Protein AF-A0AA46V5P6-F1 (afdb_monomer)

Solvent-accessible surface area (backbone atoms only — not comparable to full-atom values): 9440 Å² total; per-residue (Å²): 91,78,53,49,68,89,70,50,40,22,47,77,82,36,63,51,79,56,74,50,86,82,68,72,47,91,74,63,58,88,73,30,50,32,31,42,84,82,29,24,40,32,29,46,69,57,96,91,43,76,49,83,44,82,45,47,89,80,40,65,70,66,75,71,41,80,72,87,77,79,73,83,81,53,82,62,77,60,72,78,63,51,73,48,66,51,97,61,92,48,74,50,72,42,72,43,100,85,73,48,75,45,74,43,69,66,65,52,49,79,47,63,43,64,74,82,49,79,65,81,72,75,64,95,83,75,70,73,93,58,91,75,79,90,72,91,78,84,79,78,88,128

pLDDT: mean 74.46, std 15.44, range [35.06, 92.38]

Foldseek 3Di:
DADDVVQQKFFQHHDDDGDDDADADDDDQVPARIAHDQWGWHFHDDPNDTDTDIDGCPDVCNVVDDDPDDDPDDPLNDWDKDWDFDPDWDWDWDADPVRDTDTDTDGTDIGTDRSPHDPPDDPPPDDDPDDDDPDDDDPDDD

Mean predicted aligned error: 14.97 Å

Sequence (142 aa):
MTATAADGLLLDGRPPVGTARLDAGQGPPERARAGQGGRRFAVPRREGLRALRAHGPESGRFRAAPRTVRRPEGPAARTTGTFTPYPDTRVVRGADADGHHRGRGPGGEPAFTPGGRACPFPPPGNTLAVPVRAGEGNLAEG

Secondary structure (DSSP, 8-state):
-B--GGGTEEETTB---SB-------S-GGG-SEEETTEEEE--EETTEE--EEE-TT-HHHHHSPP-------GGG---EEEEE-SS---EEEE-TTS-EEEE---EEEEE-GGGS---PPPTT---SSPPP---------

Nearest PDB structures (foldseek):
  4fj4-assembly1_B  TM=8.389E-01  e=9.849E+00  Halobacterium salinarum NRC-1
  1b8m-assembly1_B  TM=1.556E-01  e=8.274E+00  Homo sapiens

Structure (mmCIF, N/CA/C/O backbone):
data_AF-A0AA46V5P6-F1
#
_entry.id   AF-A0AA46V5P6-F1
#
loop_
_atom_site.group_PDB
_atom_site.id
_atom_site.type_symbol
_atom_site.label_atom_id
_atom_site.label_alt_id
_atom_site.label_comp_id
_atom_site.label_asym_id
_atom_site.label_entity_id
_atom_site.label_seq_id
_atom_site.pdbx_PDB_ins_code
_atom_site.Cartn_x
_atom_site.Cartn_y
_atom_site.Cartn_z
_atom_site.occupancy
_atom_site.B_iso_or_equiv
_atom_site.auth_seq_id
_atom_site.auth_comp_id
_atom_site.auth_asym_id
_atom_site.auth_atom_id
_atom_site.pdbx_PDB_model_num
ATOM 1 N N . MET A 1 1 ? -24.382 3.149 14.565 1.00 69.50 1 MET A N 1
ATOM 2 C CA . MET A 1 1 ? -23.436 3.201 15.701 1.00 69.50 1 MET A CA 1
ATOM 3 C C . MET A 1 1 ? -24.218 3.672 16.908 1.00 69.50 1 MET A C 1
ATOM 5 O O . MET A 1 1 ? -25.012 4.589 16.729 1.00 69.50 1 MET A O 1
ATOM 9 N N . THR A 1 2 ? -24.015 3.058 18.072 1.00 69.62 2 THR A N 1
ATOM 10 C CA . THR A 1 2 ? -24.758 3.367 19.304 1.00 69.62 2 THR A CA 1
ATOM 11 C C . THR A 1 2 ? -23.753 3.654 20.409 1.00 69.62 2 THR A C 1
ATOM 13 O O . THR A 1 2 ? -22.793 2.899 20.548 1.00 69.62 2 THR A O 1
ATOM 16 N N . ALA A 1 3 ? -23.939 4.751 21.137 1.00 74.75 3 ALA A N 1
ATOM 17 C CA . ALA A 1 3 ? -23.101 5.135 22.268 1.00 74.75 3 ALA A CA 1
ATOM 18 C C . ALA A 1 3 ? -23.862 6.085 23.196 1.00 74.75 3 ALA A C 1
ATOM 20 O O . ALA A 1 3 ? -24.823 6.740 22.789 1.00 74.75 3 ALA A O 1
ATOM 21 N N . THR A 1 4 ? -23.401 6.157 24.432 1.00 76.38 4 THR A N 1
ATOM 22 C CA . THR A 1 4 ? -23.807 7.097 25.471 1.00 76.38 4 THR A CA 1
ATOM 23 C C . THR A 1 4 ? -22.719 8.155 25.674 1.00 76.38 4 THR A C 1
ATOM 25 O O . THR A 1 4 ? -21.596 8.021 25.184 1.00 76.38 4 THR A O 1
ATOM 28 N N . ALA A 1 5 ? -23.019 9.207 26.440 1.00 74.12 5 ALA A N 1
ATOM 29 C CA . ALA A 1 5 ? -22.013 10.207 26.804 1.00 74.12 5 ALA A CA 1
ATOM 30 C C . ALA A 1 5 ? -20.834 9.605 27.596 1.00 74.12 5 ALA A C 1
ATOM 32 O O . ALA A 1 5 ? -19.700 10.055 27.439 1.00 74.12 5 ALA A O 1
ATOM 33 N N . ALA A 1 6 ? -21.084 8.563 28.398 1.00 80.69 6 ALA A N 1
ATOM 34 C CA . ALA A 1 6 ? -20.059 7.885 29.190 1.00 80.69 6 ALA A CA 1
ATOM 35 C C . ALA A 1 6 ? -19.027 7.139 28.325 1.00 80.69 6 ALA A C 1
ATOM 37 O O . ALA A 1 6 ? -17.884 6.970 28.743 1.00 80.69 6 ALA A O 1
ATOM 38 N N . ASP A 1 7 ? -19.390 6.762 27.096 1.00 83.38 7 ASP A N 1
ATOM 39 C CA . ASP A 1 7 ? -18.494 6.061 26.169 1.00 83.38 7 ASP A CA 1
ATOM 40 C C . ASP A 1 7 ? -17.431 6.992 25.547 1.00 83.38 7 ASP A C 1
ATOM 42 O O . ASP A 1 7 ? -16.502 6.535 24.873 1.00 83.38 7 ASP A O 1
ATOM 46 N N . GLY A 1 8 ? -17.556 8.313 25.751 1.00 85.69 8 GLY A N 1
ATOM 47 C CA . GLY A 1 8 ? -16.594 9.317 25.276 1.00 85.69 8 GLY A CA 1
ATOM 48 C C . GLY A 1 8 ? -16.504 9.427 23.749 1.00 85.69 8 GLY A C 1
ATOM 49 O O . GLY A 1 8 ? -15.529 9.958 23.211 1.00 85.69 8 GLY A O 1
ATOM 50 N N . LEU A 1 9 ? -17.498 8.889 23.043 1.00 89.44 9 LEU A N 1
ATOM 51 C CA . LEU A 1 9 ? -17.593 8.918 21.594 1.00 89.44 9 LEU A CA 1
ATOM 52 C C . LEU A 1 9 ? -18.131 10.271 21.139 1.00 89.44 9 LEU A C 1
ATOM 54 O O . LEU A 1 9 ? -19.127 10.761 21.662 1.00 89.44 9 LEU A O 1
ATOM 58 N N . LEU A 1 10 ? -17.493 10.856 20.134 1.00 89.56 10 LEU A N 1
ATOM 59 C CA . LEU A 1 10 ? -17.870 12.141 19.566 1.00 89.56 10 LEU A CA 1
ATOM 60 C C . LEU A 1 10 ? -18.207 11.973 18.088 1.00 89.56 10 LEU A C 1
ATOM 62 O O . LEU A 1 10 ? -17.459 11.338 17.346 1.00 89.56 10 LEU A O 1
ATOM 66 N N . LEU A 1 11 ? -19.310 12.583 17.665 1.00 89.19 11 LEU A N 1
ATOM 67 C CA . LEU A 1 11 ? -19.687 12.821 16.279 1.00 89.19 11 LEU A CA 1
ATOM 68 C C . LEU A 1 11 ? -19.671 14.335 16.040 1.00 89.19 11 LEU A C 1
ATOM 70 O O . LEU A 1 11 ? -20.357 15.076 16.738 1.00 89.19 11 LEU A O 1
ATOM 74 N N . ASP A 1 12 ? -18.846 14.801 15.105 1.00 88.12 12 ASP A N 1
ATOM 75 C CA . ASP A 1 12 ? -18.562 16.227 14.874 1.00 88.12 12 ASP A CA 1
ATOM 76 C C . ASP A 1 12 ? -18.18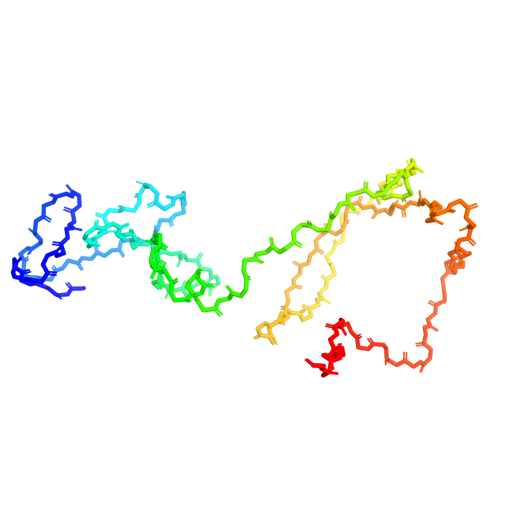8 16.983 16.159 1.00 88.12 12 ASP A C 1
ATOM 78 O O . ASP A 1 12 ? -18.597 18.118 16.393 1.00 88.12 12 ASP A O 1
ATOM 82 N N . GLY A 1 13 ? -17.429 16.321 17.035 1.00 86.12 13 GLY A N 1
ATOM 83 C CA . GLY A 1 13 ? -16.991 16.895 18.308 1.00 86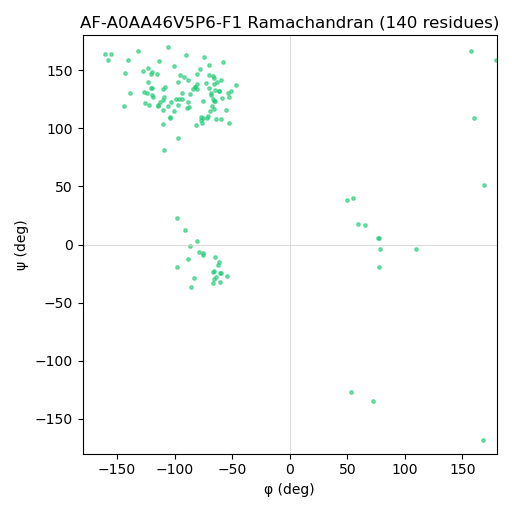.12 13 GLY A CA 1
ATOM 84 C C . GLY A 1 13 ? -18.051 16.917 19.412 1.00 86.12 13 GLY A C 1
ATOM 85 O O . GLY A 1 13 ? -17.771 17.447 20.482 1.00 86.12 13 GLY A O 1
ATOM 86 N N . ARG A 1 14 ? -19.239 16.333 19.204 1.00 87.94 14 ARG A N 1
ATOM 87 C CA . ARG A 1 14 ? -20.307 16.267 20.215 1.00 87.94 14 ARG A CA 1
ATOM 88 C C . ARG A 1 14 ? -20.695 14.824 20.542 1.00 87.94 14 ARG A C 1
ATOM 90 O O . ARG A 1 14 ? -20.676 13.988 19.639 1.00 87.94 14 ARG A O 1
ATOM 97 N N . PRO A 1 15 ? -21.084 14.510 21.788 1.00 85.69 15 PRO A N 1
ATOM 98 C CA . PRO A 1 15 ? -21.624 13.195 22.114 1.00 85.69 15 PRO A CA 1
ATOM 99 C C . PRO A 1 15 ? -22.874 12.898 21.270 1.00 85.69 15 PRO A C 1
ATOM 101 O O . PRO A 1 15 ? -23.793 13.723 21.246 1.00 85.69 15 PRO A O 1
ATOM 104 N N . PRO A 1 16 ? -22.933 11.766 20.549 1.00 81.62 16 PRO A N 1
ATOM 105 C CA . PRO A 1 16 ? -24.141 11.379 19.841 1.00 81.62 16 PRO A CA 1
ATOM 106 C C . PRO A 1 16 ? -25.225 10.968 20.846 1.00 81.62 16 PRO A C 1
ATOM 108 O O . PRO A 1 16 ? -24.934 10.371 21.880 1.00 81.62 16 PRO A O 1
ATOM 111 N N . VAL A 1 17 ? -26.487 11.249 20.519 1.00 79.19 17 VAL A N 1
ATOM 112 C CA . VAL A 1 17 ? -27.644 10.758 21.278 1.00 79.19 17 VAL A CA 1
ATOM 113 C C . VAL A 1 17 ? -28.299 9.641 20.471 1.00 79.19 17 VAL A C 1
ATOM 115 O O . VAL A 1 17 ? -28.731 9.856 19.339 1.00 79.19 17 VAL A O 1
ATOM 118 N N . GLY A 1 18 ? -28.357 8.434 21.035 1.00 77.56 18 GLY A N 1
ATOM 119 C CA . GLY A 1 18 ? -28.977 7.279 20.385 1.00 77.56 18 GLY A CA 1
ATOM 120 C C . GLY A 1 18 ? -28.157 6.718 19.217 1.00 77.56 18 GLY A C 1
ATOM 121 O O . GLY A 1 18 ? -26.952 6.494 19.333 1.00 77.56 18 GLY A O 1
ATOM 122 N N . THR A 1 19 ? -28.823 6.425 18.096 1.00 79.94 19 THR A N 1
ATOM 123 C CA . THR A 1 19 ? -28.186 5.803 16.925 1.00 79.94 19 THR A CA 1
ATOM 124 C C . THR A 1 19 ? -27.836 6.845 15.871 1.00 79.94 19 THR A C 1
ATOM 126 O O . THR A 1 19 ? -28.713 7.538 15.365 1.00 79.94 19 THR A O 1
ATOM 129 N N . ALA A 1 20 ? -26.566 6.890 15.467 1.00 82.06 20 ALA A N 1
ATOM 130 C CA . ALA A 1 20 ? -26.101 7.735 14.369 1.00 82.06 20 ALA A CA 1
ATOM 131 C C . ALA A 1 20 ? -25.579 6.909 13.184 1.00 82.06 20 ALA A C 1
ATOM 133 O O . ALA A 1 20 ? -24.981 5.831 13.350 1.00 82.06 20 ALA A O 1
ATOM 134 N N . ARG A 1 21 ? -25.785 7.443 11.974 1.00 81.75 21 ARG A N 1
ATOM 135 C CA . ARG A 1 21 ? -25.264 6.896 10.719 1.00 81.75 21 ARG A CA 1
ATOM 136 C C . ARG A 1 21 ? -23.935 7.563 10.376 1.00 81.75 21 ARG A C 1
ATOM 138 O O . ARG A 1 21 ? -23.824 8.785 10.381 1.00 81.75 21 ARG A O 1
ATOM 145 N N . LEU A 1 22 ? -22.939 6.740 10.064 1.00 84.12 22 LEU A N 1
ATOM 146 C CA . LEU A 1 22 ? -21.670 7.196 9.515 1.00 84.12 22 LEU A CA 1
ATOM 147 C C . LEU A 1 22 ? -21.687 6.955 8.010 1.00 84.12 22 LEU A C 1
ATOM 149 O O . LEU A 1 22 ? -21.758 5.809 7.550 1.00 84.12 22 LEU A O 1
ATOM 153 N N . ASP A 1 23 ? -21.648 8.036 7.243 1.00 81.69 23 ASP A N 1
ATOM 154 C CA . ASP A 1 23 ? -21.541 7.930 5.800 1.00 81.69 23 ASP A CA 1
ATOM 155 C C . ASP A 1 23 ? -20.117 7.610 5.374 1.00 81.69 23 ASP A C 1
ATOM 157 O O . ASP A 1 23 ? -19.142 7.912 6.064 1.00 81.69 23 ASP A O 1
ATOM 161 N N . ALA A 1 24 ? -20.019 6.930 4.234 1.00 81.00 24 ALA A N 1
ATOM 162 C CA . ALA A 1 24 ? -18.728 6.609 3.674 1.00 81.00 24 ALA A CA 1
ATOM 163 C C . ALA A 1 24 ? -18.062 7.914 3.245 1.00 81.00 24 ALA A C 1
ATOM 165 O O . ALA A 1 24 ? -18.637 8.679 2.473 1.00 81.00 24 ALA A O 1
ATOM 166 N N . GLY A 1 25 ? -16.859 8.146 3.750 1.00 71.62 25 GLY A N 1
ATOM 167 C CA . GLY A 1 25 ? -16.053 9.309 3.419 1.00 71.62 25 GLY A CA 1
ATOM 168 C C . GLY A 1 25 ? -14.753 8.847 2.790 1.00 71.62 25 GLY A C 1
ATOM 169 O O . GLY A 1 25 ? -14.063 7.992 3.349 1.00 71.62 25 GLY A O 1
ATOM 170 N N . GLN A 1 26 ? -14.420 9.405 1.629 1.00 60.19 26 GLN A N 1
ATOM 171 C CA . GLN A 1 26 ? -13.061 9.346 1.107 1.00 60.19 26 GLN A CA 1
ATOM 172 C C . GLN A 1 26 ? -12.338 10.613 1.552 1.00 60.19 26 GLN A C 1
ATOM 174 O O . GLN A 1 26 ? -12.833 11.721 1.360 1.00 60.19 26 GLN A O 1
ATOM 179 N N . GLY A 1 27 ? -11.200 10.449 2.212 1.00 68.12 27 GLY A N 1
ATOM 180 C CA . GLY A 1 27 ? -10.450 11.568 2.757 1.00 68.12 27 GLY A CA 1
ATOM 181 C C . GLY A 1 27 ? -9.531 11.135 3.891 1.00 68.12 27 GLY A C 1
ATOM 182 O O . GLY A 1 27 ? -9.645 10.011 4.389 1.00 68.12 27 GLY A O 1
ATOM 183 N N . PRO A 1 28 ? -8.599 12.009 4.279 1.00 79.50 28 PRO A N 1
ATOM 184 C CA . PRO A 1 28 ? -7.648 11.706 5.329 1.00 79.50 28 PRO A CA 1
ATOM 185 C C . PRO A 1 28 ? -8.377 11.666 6.694 1.00 79.50 28 PRO A C 1
ATOM 187 O O . PRO A 1 28 ? -9.468 12.238 6.834 1.00 79.50 28 PRO A O 1
ATOM 190 N N . PRO A 1 29 ? -7.849 10.931 7.689 1.00 77.81 29 PRO A N 1
ATOM 191 C CA . PRO A 1 29 ? -8.567 10.612 8.927 1.00 77.81 29 PRO A CA 1
ATOM 192 C C . PRO A 1 29 ? -8.942 11.836 9.773 1.00 77.81 29 PRO A C 1
ATOM 194 O O . PRO A 1 29 ? -9.844 11.751 10.601 1.00 77.81 29 PRO A O 1
ATOM 197 N N . GLU A 1 30 ? -8.314 12.985 9.547 1.00 84.44 30 GLU A N 1
ATOM 198 C CA . GLU A 1 30 ? -8.623 14.267 10.184 1.00 84.44 30 GLU A CA 1
ATOM 199 C C . GLU A 1 30 ? -10.007 14.789 9.777 1.00 84.44 30 GLU A C 1
ATOM 201 O O . GLU A 1 30 ? -10.617 15.558 10.515 1.00 84.44 30 GLU A O 1
ATOM 206 N N . ARG A 1 31 ? -10.535 14.338 8.630 1.00 84.88 31 ARG A N 1
ATOM 207 C CA . ARG A 1 31 ? -11.902 14.639 8.177 1.00 84.88 31 ARG A CA 1
ATOM 208 C C . ARG A 1 31 ? -12.948 13.668 8.729 1.00 84.88 31 ARG A C 1
ATOM 210 O O . ARG A 1 31 ? -14.130 13.805 8.417 1.00 84.88 31 ARG A O 1
ATOM 217 N N . ALA A 1 32 ? -12.545 12.666 9.512 1.00 88.00 32 ALA A N 1
ATOM 218 C CA . ALA A 1 32 ? -13.483 11.732 10.114 1.00 88.00 32 ALA A CA 1
ATOM 219 C C . ALA A 1 32 ? -14.375 12.445 11.138 1.00 88.00 32 ALA A C 1
ATOM 221 O O . ALA A 1 32 ? -13.896 13.010 12.121 1.00 88.00 32 ALA A O 1
ATOM 222 N N . ARG A 1 33 ? -15.690 12.350 10.928 1.00 88.62 33 ARG A N 1
ATOM 223 C CA . ARG A 1 33 ? -16.703 12.927 11.822 1.00 88.62 33 ARG A CA 1
ATOM 224 C C . ARG A 1 33 ? -16.740 12.246 13.186 1.00 88.62 33 ARG A C 1
ATOM 226 O O . ARG A 1 33 ? -17.022 12.894 14.186 1.00 88.62 33 ARG A O 1
ATOM 233 N N . ALA A 1 34 ? -16.469 10.943 13.230 1.00 90.62 34 ALA A N 1
ATOM 234 C CA . ALA A 1 34 ? -16.496 10.163 14.459 1.00 90.62 34 ALA A CA 1
ATOM 235 C C . ALA A 1 34 ? -15.097 10.012 15.070 1.00 90.62 34 ALA A C 1
ATOM 237 O O . ALA A 1 34 ? -14.120 9.759 14.362 1.00 90.62 34 ALA A O 1
ATOM 238 N N . GLY A 1 35 ? -15.001 10.108 16.392 1.00 90.19 35 GLY A N 1
ATOM 239 C CA . GLY A 1 35 ? -13.761 9.885 17.131 1.00 90.19 35 GLY A CA 1
ATOM 240 C C . GLY A 1 35 ? -14.002 9.590 18.606 1.00 90.19 35 GLY A C 1
ATOM 241 O O . GLY A 1 35 ? -15.085 9.836 19.122 1.00 90.19 35 GLY A O 1
ATOM 242 N N . GLN A 1 36 ? -12.990 9.057 19.282 1.00 89.75 36 GLN A N 1
ATOM 243 C CA . GLN A 1 36 ? -13.011 8.781 20.721 1.00 89.75 36 GLN A CA 1
ATOM 244 C C . GLN A 1 36 ? -11.615 9.064 21.279 1.00 89.75 36 GLN A C 1
ATOM 246 O O . GLN A 1 36 ? -10.632 8.451 20.845 1.00 89.75 36 GLN A O 1
ATOM 251 N N . GLY A 1 37 ? -11.508 10.012 22.212 1.00 87.50 37 GLY A N 1
ATOM 252 C CA . GLY A 1 37 ? -10.210 10.517 22.670 1.00 87.50 37 GLY A CA 1
ATOM 253 C C . GLY A 1 37 ? -9.338 10.985 21.494 1.00 87.50 37 GLY A C 1
ATOM 254 O O . GLY A 1 37 ? -9.785 11.760 20.653 1.00 87.50 37 GLY A O 1
ATOM 255 N N . GLY A 1 38 ? -8.105 10.473 21.399 1.00 83.62 38 GLY A N 1
ATOM 256 C CA . GLY A 1 38 ? -7.181 10.752 20.286 1.00 83.62 38 GLY A CA 1
ATOM 257 C C . GLY A 1 38 ? -7.420 9.932 19.008 1.00 83.62 38 GLY A C 1
ATOM 258 O O . GLY A 1 38 ? -6.627 10.027 18.070 1.00 83.62 38 GLY A O 1
ATOM 259 N N . ARG A 1 39 ? -8.462 9.090 18.959 1.00 88.50 39 ARG A N 1
ATOM 260 C CA . ARG A 1 39 ? -8.763 8.233 17.803 1.00 88.50 39 ARG A CA 1
ATOM 261 C C . ARG A 1 39 ? -9.790 8.873 16.872 1.00 88.50 39 ARG A C 1
ATOM 263 O O . ARG A 1 39 ? -10.737 9.515 17.320 1.00 88.50 39 ARG A O 1
ATOM 270 N N . ARG A 1 40 ? -9.640 8.625 15.574 1.00 89.75 40 ARG A N 1
ATOM 271 C CA . ARG A 1 40 ? -10.541 9.037 14.491 1.00 89.75 40 ARG A CA 1
ATOM 272 C C . ARG A 1 40 ? -11.058 7.808 13.747 1.00 89.75 40 ARG A C 1
ATOM 274 O O . ARG A 1 40 ? -10.278 6.916 13.420 1.00 89.75 40 ARG A O 1
ATOM 281 N N . PHE A 1 41 ? -12.358 7.753 13.473 1.00 89.31 41 PHE A N 1
ATOM 282 C CA . PHE A 1 41 ? -13.013 6.619 12.822 1.00 89.31 41 PHE A CA 1
ATOM 283 C C . PHE A 1 41 ? -13.463 6.988 11.408 1.00 89.31 41 PHE A C 1
ATOM 285 O O . PHE A 1 41 ? -14.468 7.673 11.216 1.00 89.31 41 PHE A O 1
ATOM 292 N N . ALA A 1 42 ? -12.725 6.513 10.409 1.00 89.38 42 ALA A N 1
ATOM 293 C CA . ALA A 1 42 ? -13.073 6.683 9.005 1.00 89.38 42 ALA A CA 1
ATOM 294 C C . ALA A 1 42 ? -13.907 5.494 8.511 1.00 89.38 42 ALA A C 1
ATOM 296 O O . ALA A 1 42 ? -13.650 4.348 8.890 1.00 89.38 42 ALA A O 1
ATOM 297 N N . VAL A 1 43 ? -14.871 5.761 7.626 1.00 89.00 43 VAL A N 1
ATOM 298 C CA . VAL A 1 43 ? -15.660 4.724 6.945 1.00 89.00 43 VAL A CA 1
ATOM 299 C C . VAL A 1 43 ? -15.262 4.679 5.470 1.00 89.00 43 VAL A C 1
ATOM 301 O O . VAL A 1 43 ? -15.924 5.299 4.634 1.00 89.00 43 VAL A O 1
ATOM 304 N N . PRO A 1 44 ? -14.158 3.997 5.116 1.00 85.25 44 PRO A N 1
ATOM 305 C CA . PRO A 1 44 ? -13.813 3.793 3.721 1.00 85.25 44 PRO A CA 1
ATOM 306 C C . PRO A 1 44 ? -14.849 2.902 3.036 1.00 85.25 44 PRO A C 1
ATOM 308 O O . PRO A 1 44 ? -15.338 1.917 3.600 1.00 85.25 44 PRO A O 1
ATOM 311 N N . ARG A 1 45 ? -15.127 3.229 1.774 1.00 85.12 45 ARG A N 1
ATOM 312 C CA . ARG A 1 45 ? -15.858 2.359 0.857 1.00 85.12 45 ARG A CA 1
ATOM 313 C C . ARG A 1 45 ? -14.904 1.841 -0.207 1.00 85.12 45 ARG A C 1
ATOM 315 O O . ARG A 1 45 ? -14.276 2.635 -0.904 1.00 85.12 45 ARG A O 1
ATOM 322 N N . ARG A 1 46 ? -14.824 0.521 -0.333 1.00 78.81 46 ARG A N 1
ATOM 323 C CA . ARG A 1 46 ? -14.045 -0.171 -1.362 1.00 78.81 46 ARG A CA 1
ATOM 324 C C . ARG A 1 46 ? -14.871 -1.344 -1.863 1.00 78.81 46 ARG A C 1
ATOM 326 O O . ARG A 1 46 ? -15.399 -2.089 -1.050 1.00 78.81 46 ARG A O 1
ATOM 333 N N . GLU A 1 47 ? -15.004 -1.470 -3.184 1.00 76.38 47 GLU A N 1
ATOM 334 C CA . GLU A 1 47 ? -15.682 -2.618 -3.817 1.00 76.38 47 GLU A CA 1
ATOM 335 C C . GLU A 1 47 ? -17.115 -2.839 -3.285 1.00 76.38 47 GLU A C 1
ATOM 337 O O . GLU A 1 47 ? -17.546 -3.950 -3.016 1.00 76.38 47 GLU A O 1
ATOM 342 N N . GLY A 1 48 ? -17.862 -1.750 -3.065 1.00 80.81 48 GLY A N 1
ATOM 343 C CA . GLY A 1 48 ? -19.225 -1.807 -2.519 1.00 80.81 48 GLY A CA 1
ATOM 344 C C . GLY A 1 48 ? -19.301 -2.045 -1.006 1.00 80.81 48 GLY A C 1
ATOM 345 O O . GLY A 1 48 ? -20.294 -1.651 -0.394 1.00 80.81 48 GLY A O 1
ATOM 346 N N . LEU A 1 49 ? -18.239 -2.565 -0.391 1.00 80.25 49 LEU A N 1
ATOM 347 C CA . LEU A 1 49 ? -18.141 -2.807 1.043 1.00 80.25 49 LEU A CA 1
ATOM 348 C C . LEU A 1 49 ? -17.799 -1.529 1.810 1.00 80.25 49 LEU A C 1
ATOM 350 O O . LEU A 1 49 ? -17.063 -0.659 1.334 1.00 80.25 49 LEU A O 1
ATOM 354 N N . ARG A 1 50 ? -18.333 -1.431 3.028 1.00 85.25 50 ARG A N 1
ATOM 355 C CA . ARG A 1 50 ? -17.996 -0.397 4.010 1.00 85.25 50 ARG A CA 1
ATOM 356 C C . ARG A 1 50 ? -17.199 -1.052 5.127 1.00 85.25 50 ARG A C 1
ATOM 358 O O . ARG A 1 50 ? -17.660 -2.028 5.707 1.00 85.25 50 ARG A O 1
ATOM 365 N N . ALA A 1 51 ? -16.035 -0.501 5.438 1.00 85.06 51 ALA A N 1
ATOM 366 C CA . ALA A 1 51 ? -15.254 -0.906 6.602 1.00 85.06 51 ALA A CA 1
ATOM 367 C C . ALA A 1 51 ? -15.191 0.244 7.609 1.00 85.06 51 ALA A C 1
ATOM 369 O O . ALA A 1 51 ? -15.364 1.401 7.235 1.00 85.06 51 ALA A O 1
ATOM 370 N N . LEU A 1 52 ? -14.922 -0.066 8.877 1.00 86.62 52 LEU A N 1
ATOM 371 C CA . LEU A 1 52 ? -14.596 0.929 9.896 1.00 86.62 52 LEU A CA 1
ATOM 372 C C . LEU A 1 52 ? -13.089 0.890 10.141 1.00 86.62 52 LEU A C 1
ATOM 374 O O . LEU A 1 52 ? -12.542 -0.156 10.488 1.00 86.62 52 LEU A O 1
ATOM 378 N N . ARG A 1 53 ? -12.407 2.020 9.960 1.00 86.12 53 ARG A N 1
ATOM 379 C CA . ARG A 1 53 ? -10.971 2.141 10.218 1.00 86.12 53 ARG A CA 1
ATOM 380 C C . ARG A 1 53 ? -10.734 3.108 11.369 1.00 86.12 53 ARG A C 1
ATOM 382 O O . ARG A 1 53 ? -11.074 4.284 11.274 1.00 86.12 53 ARG A O 1
ATOM 389 N N . ALA A 1 54 ? -10.131 2.606 12.442 1.00 87.50 54 ALA A N 1
ATOM 390 C CA . ALA A 1 54 ? -9.683 3.417 13.566 1.00 87.50 54 ALA A CA 1
ATOM 391 C C . ALA A 1 54 ? -8.252 3.912 13.316 1.00 87.50 54 ALA A C 1
ATOM 393 O O . ALA A 1 54 ? -7.332 3.117 13.125 1.00 87.50 54 ALA A O 1
ATOM 394 N N . HIS A 1 55 ? -8.071 5.225 13.332 1.00 84.25 55 HIS A N 1
ATOM 395 C CA . HIS A 1 55 ? -6.785 5.904 13.256 1.00 84.25 55 HIS A CA 1
ATOM 396 C C . HIS A 1 55 ? -6.472 6.508 14.615 1.00 84.25 55 HIS A C 1
ATOM 398 O O . HIS A 1 55 ? -7.340 7.116 15.228 1.00 84.25 55 HIS A O 1
ATOM 404 N N . GLY A 1 56 ? -5.248 6.366 15.097 1.00 81.12 56 GLY A N 1
ATOM 405 C CA . GLY A 1 56 ? -4.828 7.016 16.328 1.00 81.12 56 GLY A CA 1
ATOM 406 C C . GLY A 1 56 ? -3.386 6.670 16.674 1.00 81.12 56 GLY A C 1
ATOM 407 O O . GLY A 1 56 ? -2.887 5.637 16.213 1.00 81.12 56 GLY A O 1
ATOM 408 N N . PRO A 1 57 ? -2.730 7.503 17.498 1.00 68.56 57 PRO A N 1
ATOM 409 C CA . PRO A 1 57 ? -1.342 7.286 17.912 1.00 68.56 57 PRO A CA 1
ATOM 410 C C . PRO A 1 57 ? -1.167 5.964 18.677 1.00 68.56 57 PRO A C 1
ATOM 412 O O . PRO A 1 57 ? -0.106 5.356 18.642 1.00 68.56 57 PRO A O 1
ATOM 415 N N . GLU A 1 58 ? -2.248 5.471 19.286 1.00 66.12 58 GLU A N 1
ATOM 416 C CA . GLU A 1 58 ? -2.277 4.271 20.126 1.00 66.12 58 GLU A CA 1
ATOM 417 C C . GLU A 1 58 ? -2.755 3.007 19.403 1.00 66.12 58 GLU A C 1
ATOM 419 O O . GLU A 1 58 ? -3.285 2.087 20.030 1.00 66.12 58 GLU A O 1
ATOM 424 N N . SER A 1 59 ? -2.652 2.950 18.072 1.00 62.31 59 SER A N 1
ATOM 425 C CA . SER A 1 59 ? -2.966 1.704 17.368 1.00 62.31 59 SER A CA 1
ATOM 426 C C . SER A 1 59 ? -2.008 0.602 17.845 1.00 62.31 59 SER A C 1
ATOM 428 O O . SER A 1 59 ? -0.801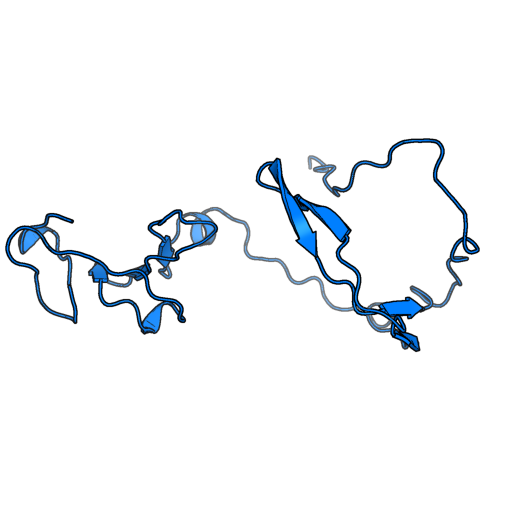 0.821 17.911 1.00 62.31 59 SER A O 1
ATOM 430 N N . GLY A 1 60 ? -2.518 -0.589 18.186 1.00 57.69 60 GLY A N 1
ATOM 431 C CA . GLY A 1 60 ? -1.685 -1.691 18.700 1.00 57.69 60 GLY A CA 1
ATOM 432 C C . GLY A 1 60 ? -0.513 -2.044 17.775 1.00 57.69 60 GLY A C 1
ATOM 433 O O . GLY A 1 60 ? 0.552 -2.425 18.242 1.00 57.69 60 GLY A O 1
ATOM 434 N N . ARG A 1 61 ? -0.662 -1.791 16.468 1.00 57.22 61 ARG A N 1
ATOM 435 C CA . ARG A 1 61 ? 0.397 -1.929 15.460 1.00 57.22 61 ARG A CA 1
ATOM 436 C C . ARG A 1 61 ? 1.575 -0.966 15.671 1.00 57.22 61 ARG A C 1
ATOM 438 O O . ARG A 1 61 ? 2.679 -1.305 15.286 1.00 57.22 61 ARG A O 1
ATOM 445 N N . PHE A 1 62 ? 1.359 0.200 16.280 1.00 55.78 62 PHE A N 1
ATOM 446 C CA . PHE A 1 62 ? 2.402 1.185 16.602 1.00 55.78 62 PHE A CA 1
ATOM 447 C C . PHE A 1 62 ? 3.139 0.864 17.912 1.00 55.78 62 PHE A C 1
ATOM 449 O O . PHE A 1 62 ? 4.308 1.208 18.053 1.00 55.78 62 PHE A O 1
ATOM 456 N N . ARG A 1 63 ? 2.462 0.201 18.863 1.00 59.06 63 ARG A N 1
ATOM 457 C CA . ARG A 1 63 ? 3.052 -0.228 20.145 1.00 59.06 63 ARG A CA 1
ATOM 458 C C . ARG A 1 63 ? 3.764 -1.581 20.061 1.00 59.06 63 ARG A C 1
ATOM 460 O O . ARG A 1 63 ? 4.768 -1.764 20.735 1.00 59.06 63 ARG A O 1
ATOM 467 N N . ALA A 1 64 ? 3.229 -2.519 19.275 1.00 60.09 64 ALA A N 1
ATOM 468 C CA . ALA A 1 64 ? 3.704 -3.904 19.217 1.00 60.09 64 ALA A CA 1
ATOM 469 C C . ALA A 1 64 ? 4.648 -4.194 18.043 1.00 60.09 64 ALA A C 1
ATOM 471 O O . ALA A 1 64 ? 5.363 -5.192 18.078 1.00 60.09 64 ALA A O 1
ATOM 472 N N . ALA A 1 65 ? 4.657 -3.363 16.994 1.00 59.72 65 ALA A N 1
ATOM 473 C CA . ALA A 1 65 ? 5.643 -3.528 15.937 1.00 59.72 65 ALA A CA 1
ATOM 474 C C . ALA A 1 65 ? 6.972 -2.906 16.385 1.00 59.72 65 ALA A C 1
ATOM 476 O O . ALA A 1 65 ? 6.961 -1.788 16.915 1.00 59.72 65 ALA A O 1
ATOM 477 N N . PRO A 1 66 ? 8.120 -3.557 16.130 1.00 59.19 66 PRO A N 1
ATOM 478 C CA . PRO A 1 66 ? 9.384 -2.839 16.150 1.00 59.19 66 PRO A CA 1
ATOM 479 C C . PRO A 1 66 ? 9.223 -1.600 15.265 1.00 59.19 66 PRO A C 1
ATOM 481 O O . PRO A 1 66 ? 8.676 -1.686 14.158 1.00 59.19 66 PRO A O 1
ATOM 484 N N . ARG A 1 67 ? 9.635 -0.430 15.778 1.00 62.84 67 ARG A N 1
ATOM 485 C CA . ARG A 1 67 ? 9.632 0.813 14.994 1.00 62.84 67 ARG A CA 1
ATOM 486 C C . ARG A 1 67 ? 10.249 0.504 13.638 1.00 62.84 67 ARG A C 1
ATOM 488 O O . ARG A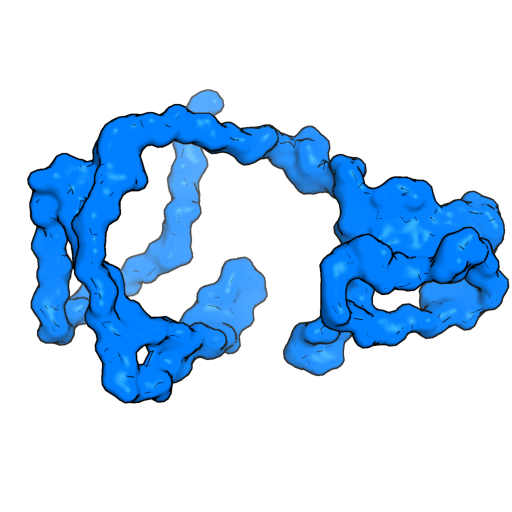 1 67 ? 11.249 -0.207 13.596 1.00 62.84 67 ARG A O 1
ATOM 495 N N . THR A 1 68 ? 9.673 1.019 12.552 1.00 66.44 68 THR A N 1
ATOM 496 C CA . THR A 1 68 ? 10.264 0.858 11.221 1.00 66.44 68 THR A CA 1
ATOM 497 C C . THR A 1 68 ? 11.712 1.333 11.280 1.00 66.44 68 THR A C 1
ATOM 499 O O . THR A 1 68 ? 11.982 2.530 11.374 1.00 66.44 68 THR A O 1
ATOM 502 N N . VAL A 1 69 ? 12.647 0.385 11.294 1.00 69.44 69 VAL A N 1
ATOM 503 C CA . VAL A 1 69 ? 14.069 0.694 11.350 1.00 69.44 69 VAL A CA 1
ATOM 504 C C . VAL A 1 69 ? 14.465 1.128 9.953 1.00 69.44 69 VAL A C 1
ATOM 506 O O . VAL A 1 69 ? 14.555 0.314 9.033 1.00 69.44 69 VAL A O 1
ATOM 509 N N . ARG A 1 70 ? 14.705 2.427 9.782 1.00 75.25 70 ARG A N 1
ATOM 510 C CA . ARG A 1 70 ? 15.354 2.919 8.572 1.00 75.25 70 ARG A CA 1
ATOM 511 C C . ARG A 1 70 ? 16.835 2.575 8.667 1.00 75.25 70 ARG A C 1
ATOM 513 O O . ARG A 1 70 ? 17.561 3.158 9.469 1.00 75.25 70 ARG A O 1
ATOM 520 N N . ARG A 1 71 ? 17.278 1.617 7.853 1.00 73.19 71 ARG A N 1
ATOM 521 C CA . ARG A 1 71 ? 18.709 1.365 7.644 1.00 73.19 71 ARG A CA 1
ATOM 522 C C . ARG A 1 71 ? 19.357 2.646 7.080 1.00 73.19 71 ARG A C 1
ATOM 524 O O . ARG A 1 71 ? 18.716 3.310 6.261 1.00 73.19 71 ARG A O 1
ATOM 531 N N . PRO A 1 72 ? 20.585 3.011 7.492 1.00 75.25 72 PRO A N 1
ATOM 532 C CA . PRO A 1 72 ? 21.325 4.093 6.849 1.00 75.25 72 PRO A CA 1
ATOM 533 C C . PRO A 1 72 ? 21.424 3.838 5.341 1.00 75.25 72 PRO A C 1
ATOM 535 O O . PRO A 1 72 ? 21.775 2.735 4.922 1.00 75.25 72 PRO A O 1
ATOM 538 N N . GLU A 1 73 ? 21.088 4.838 4.525 1.00 68.94 73 GLU A N 1
ATOM 539 C CA . GLU A 1 73 ? 21.266 4.751 3.073 1.00 68.94 73 GLU A CA 1
ATOM 540 C C . GLU A 1 73 ? 22.767 4.769 2.761 1.00 68.94 73 GLU A C 1
ATOM 542 O O . GLU A 1 73 ? 23.448 5.759 3.018 1.00 68.94 73 GLU A O 1
ATOM 547 N N . GLY A 1 74 ? 23.288 3.668 2.216 1.00 73.38 74 GLY A N 1
ATOM 548 C CA . GLY A 1 74 ? 24.627 3.647 1.630 1.00 73.38 74 GLY A CA 1
ATOM 549 C C . GLY A 1 74 ? 24.650 4.360 0.270 1.00 73.38 74 GLY A C 1
ATOM 550 O O . GLY A 1 74 ? 23.607 4.486 -0.371 1.00 73.38 74 GLY A O 1
ATOM 551 N N . PRO A 1 75 ? 25.822 4.779 -0.236 1.00 65.31 75 PRO A N 1
ATOM 552 C CA . PRO A 1 75 ? 25.935 5.473 -1.526 1.00 65.31 75 PRO A CA 1
ATOM 553 C C . PRO A 1 75 ? 25.421 4.647 -2.720 1.00 65.31 75 PRO A C 1
ATOM 555 O O . PRO A 1 75 ? 24.969 5.215 -3.706 1.00 65.31 75 PRO A O 1
ATOM 558 N N . ALA A 1 76 ? 25.406 3.314 -2.615 1.00 69.38 76 ALA A N 1
ATOM 559 C CA . ALA A 1 76 ? 24.837 2.416 -3.625 1.00 69.38 76 ALA A CA 1
ATOM 560 C C . ALA A 1 76 ? 23.296 2.304 -3.580 1.00 69.38 76 ALA A C 1
ATOM 562 O O . ALA A 1 76 ? 22.706 1.666 -4.449 1.00 69.38 76 ALA A O 1
ATOM 563 N N . ALA A 1 77 ? 22.634 2.898 -2.579 1.00 67.69 77 ALA A N 1
ATOM 564 C CA . ALA A 1 77 ? 21.174 2.879 -2.441 1.00 67.69 77 ALA A CA 1
ATOM 565 C C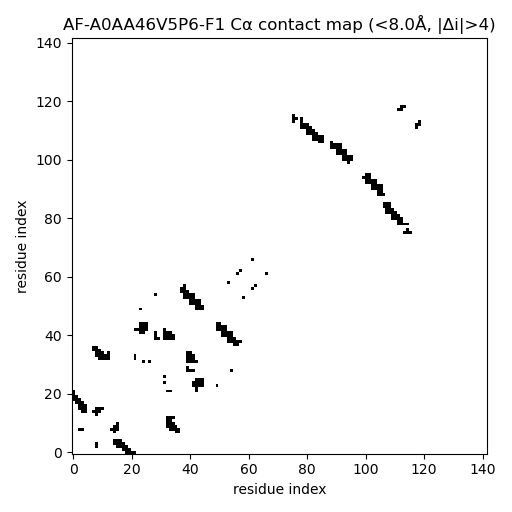 . ALA A 1 77 ? 20.468 3.824 -3.430 1.00 67.69 77 ALA A C 1
ATOM 567 O O . ALA A 1 77 ? 19.241 3.825 -3.518 1.00 67.69 77 ALA A O 1
ATOM 568 N N . ARG A 1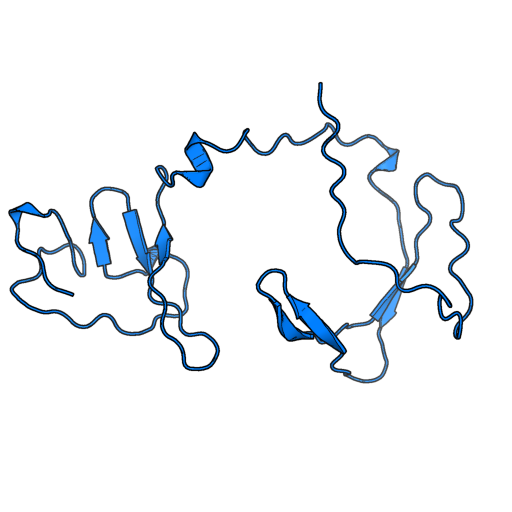 78 ? 21.234 4.638 -4.168 1.00 76.94 78 ARG A N 1
ATOM 569 C CA . ARG A 1 78 ? 20.745 5.536 -5.214 1.00 76.94 78 ARG A CA 1
ATOM 570 C C . ARG A 1 78 ? 21.469 5.216 -6.514 1.00 76.94 78 ARG A C 1
ATOM 572 O O . ARG A 1 78 ? 22.690 5.122 -6.539 1.00 76.94 78 ARG A O 1
ATOM 579 N N . THR A 1 79 ? 20.710 5.050 -7.587 1.00 80.75 79 THR A N 1
ATOM 580 C CA . THR A 1 79 ? 21.240 4.816 -8.931 1.00 80.75 79 THR A CA 1
ATOM 581 C C . THR A 1 79 ? 20.360 5.534 -9.943 1.00 80.75 79 THR A C 1
ATOM 583 O O . THR A 1 79 ? 19.157 5.695 -9.721 1.00 80.75 79 THR A O 1
ATOM 586 N N . THR A 1 80 ? 20.964 5.994 -11.032 1.00 83.69 80 THR A N 1
ATOM 587 C CA . THR A 1 80 ? 20.223 6.585 -12.146 1.00 83.69 80 THR A CA 1
ATOM 588 C C . THR A 1 80 ? 19.699 5.464 -13.035 1.00 83.69 80 THR A C 1
ATOM 590 O O . THR A 1 80 ? 20.422 4.519 -13.350 1.00 83.69 80 THR A O 1
ATOM 593 N N . GLY A 1 81 ? 18.441 5.579 -13.444 1.00 85.50 81 GLY A N 1
ATOM 594 C CA . GLY A 1 81 ? 17.796 4.663 -14.376 1.00 85.50 81 GLY A CA 1
ATOM 595 C C . GLY A 1 81 ? 17.070 5.409 -15.484 1.00 85.50 81 GLY A C 1
ATOM 596 O O . GLY A 1 81 ? 16.840 6.616 -15.389 1.00 85.50 81 GLY A O 1
ATOM 597 N N . THR A 1 82 ? 16.693 4.681 -16.525 1.00 90.56 82 THR A N 1
ATOM 598 C CA . THR A 1 82 ? 15.777 5.143 -17.567 1.00 90.56 82 THR A CA 1
ATOM 599 C C . THR A 1 82 ? 14.385 4.578 -17.312 1.00 90.56 82 THR A C 1
ATOM 601 O O . THR A 1 82 ? 14.226 3.536 -16.680 1.00 90.56 82 THR A O 1
ATOM 604 N N . PHE A 1 83 ? 13.358 5.281 -17.781 1.00 91.38 83 PHE A N 1
ATOM 605 C CA . PHE A 1 83 ? 11.979 4.814 -17.724 1.00 91.38 83 PHE A CA 1
ATOM 606 C C . PHE A 1 83 ? 11.382 4.852 -19.124 1.00 91.38 83 PHE A C 1
ATOM 608 O O . PHE A 1 83 ? 11.329 5.915 -19.744 1.00 91.38 83 PHE A O 1
ATOM 615 N N . THR A 1 84 ? 10.928 3.701 -19.607 1.00 92.38 84 THR A N 1
ATOM 616 C CA . THR A 1 84 ? 10.261 3.577 -20.902 1.00 92.38 84 THR A CA 1
ATOM 617 C C . THR A 1 84 ? 8.760 3.432 -20.669 1.00 92.38 84 THR A C 1
ATOM 619 O O . THR A 1 84 ? 8.333 2.398 -20.151 1.00 92.38 84 THR A O 1
ATOM 622 N N . PRO A 1 85 ? 7.936 4.439 -21.005 1.00 92.19 85 PRO A N 1
ATOM 623 C CA . PRO A 1 85 ? 6.491 4.327 -20.861 1.00 92.19 85 PRO A CA 1
ATOM 624 C C . PRO A 1 85 ? 5.937 3.274 -21.825 1.00 92.19 85 PRO A C 1
ATOM 626 O O . PRO A 1 85 ? 6.423 3.134 -22.948 1.00 92.19 85 PRO A O 1
ATOM 629 N N . TYR A 1 86 ? 4.900 2.548 -21.405 1.00 89.06 86 TYR A N 1
ATOM 630 C CA . TYR A 1 86 ? 4.165 1.707 -22.348 1.00 89.06 86 TYR A CA 1
ATOM 631 C C . TYR A 1 86 ? 3.317 2.596 -23.265 1.00 89.06 86 TYR A C 1
ATOM 633 O O . TYR A 1 86 ? 2.718 3.556 -22.776 1.00 89.06 86 TYR A O 1
ATOM 641 N N . PRO A 1 87 ? 3.245 2.290 -24.573 1.00 85.69 87 PRO A N 1
ATOM 642 C CA . PRO A 1 87 ? 2.466 3.094 -25.515 1.00 85.69 87 PRO A CA 1
ATOM 643 C C . PRO A 1 87 ? 0.965 3.031 -25.212 1.00 85.69 87 PRO A C 1
ATOM 645 O O . PRO A 1 87 ? 0.251 4.006 -25.424 1.00 85.69 87 PRO A O 1
ATOM 648 N N . ASP A 1 88 ? 0.514 1.908 -24.648 1.00 90.75 88 ASP A N 1
ATOM 649 C CA . ASP A 1 88 ? -0.883 1.646 -24.340 1.00 90.75 88 ASP A CA 1
ATOM 650 C C . ASP A 1 88 ? -1.103 1.420 -22.847 1.00 90.75 88 ASP A C 1
ATOM 652 O O . ASP A 1 88 ? -0.281 0.840 -22.127 1.00 90.75 88 ASP A O 1
ATOM 656 N N . THR A 1 89 ? -2.288 1.814 -22.386 1.00 88.62 89 THR A N 1
ATOM 657 C CA . THR A 1 89 ? -2.738 1.476 -21.037 1.00 8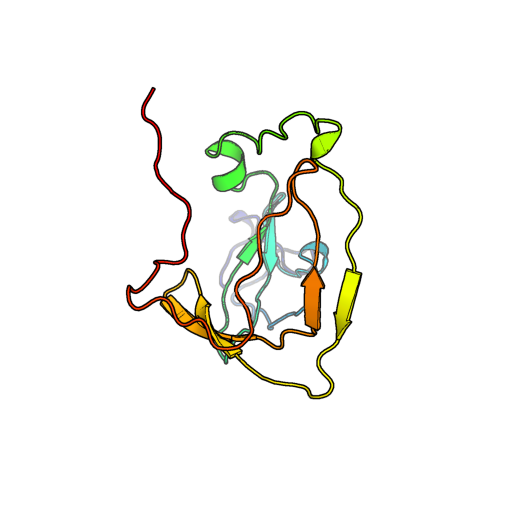8.62 89 THR A CA 1
ATOM 658 C C . THR A 1 89 ? -3.153 0.010 -20.998 1.00 88.62 89 THR A C 1
ATOM 660 O O . THR A 1 89 ? -4.053 -0.411 -21.720 1.00 88.62 89 THR A O 1
ATOM 663 N N . ARG A 1 90 ? -2.543 -0.770 -20.103 1.00 84.44 90 ARG A N 1
ATOM 664 C CA . ARG A 1 90 ? -2.930 -2.164 -19.844 1.00 84.44 90 ARG A CA 1
ATOM 665 C C . ARG A 1 90 ? -3.275 -2.378 -18.382 1.00 84.44 90 ARG A C 1
ATOM 667 O O . ARG A 1 90 ? -2.725 -1.709 -17.515 1.00 84.44 90 ARG A O 1
ATOM 674 N N . VAL A 1 91 ? -4.150 -3.342 -18.101 1.00 89.62 91 VAL A N 1
ATOM 675 C CA . VAL A 1 91 ? -4.485 -3.760 -16.734 1.00 89.62 91 VAL A CA 1
ATOM 676 C C . VAL A 1 91 ? -3.918 -5.149 -16.482 1.00 89.62 91 VAL A C 1
ATOM 678 O O . VAL A 1 91 ? -4.343 -6.124 -17.094 1.00 89.62 91 VAL A O 1
ATOM 681 N N . VAL A 1 92 ? -2.983 -5.247 -15.542 1.00 89.38 92 VAL A N 1
ATOM 682 C CA . VAL A 1 92 ? -2.431 -6.520 -15.068 1.00 89.38 92 VAL A CA 1
ATOM 683 C C . VAL A 1 92 ? -3.168 -6.919 -13.797 1.00 89.38 92 VAL A C 1
ATOM 685 O O . VAL A 1 92 ? -3.158 -6.175 -12.816 1.00 89.38 92 VAL A O 1
ATOM 688 N N . ARG A 1 93 ? -3.823 -8.085 -13.798 1.00 89.31 93 ARG A N 1
ATOM 689 C CA . ARG A 1 93 ? -4.462 -8.632 -12.594 1.00 89.31 93 ARG A CA 1
ATOM 690 C C . ARG A 1 93 ? -3.462 -9.449 -11.786 1.00 89.31 93 ARG A C 1
ATOM 692 O O . ARG A 1 93 ? -2.832 -10.352 -12.322 1.00 89.31 93 ARG A O 1
ATOM 699 N N . GLY A 1 94 ? -3.360 -9.166 -10.493 1.00 89.19 94 GLY A N 1
ATOM 700 C CA . GLY A 1 94 ? -2.546 -9.939 -9.558 1.00 89.19 94 GLY A CA 1
ATOM 701 C C . GLY A 1 94 ? -3.247 -10.100 -8.219 1.00 89.19 94 GLY A C 1
ATOM 702 O O . GLY A 1 94 ? -4.146 -9.323 -7.897 1.00 89.19 94 GLY A O 1
ATOM 703 N N . ALA A 1 95 ? -2.840 -11.111 -7.457 1.00 88.00 95 ALA A N 1
ATOM 704 C CA . ALA A 1 95 ? -3.287 -11.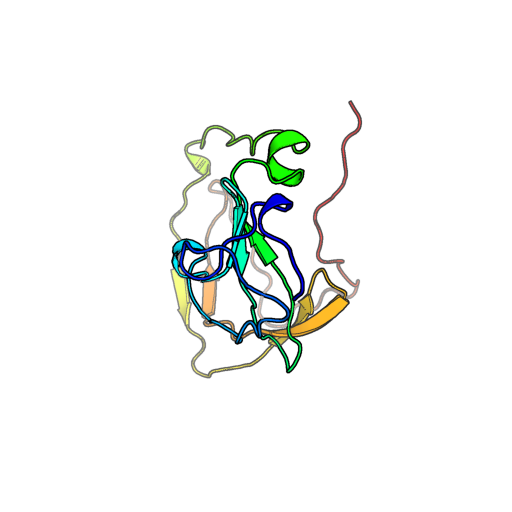264 -6.082 1.00 88.00 95 ALA A CA 1
ATOM 705 C C . ALA A 1 95 ? -2.747 -10.107 -5.231 1.00 88.00 95 ALA A C 1
ATOM 707 O O . ALA A 1 95 ? -1.593 -9.690 -5.372 1.00 88.00 95 ALA A O 1
ATOM 708 N N . ASP A 1 96 ? -3.597 -9.590 -4.362 1.00 84.00 96 ASP A N 1
ATOM 709 C CA . ASP A 1 96 ? -3.219 -8.721 -3.264 1.00 84.00 96 ASP A CA 1
ATOM 710 C C . ASP A 1 96 ? -2.929 -9.581 -2.024 1.00 84.00 96 ASP A C 1
ATOM 712 O O . ASP A 1 96 ? -3.323 -10.746 -1.938 1.00 84.00 96 ASP A O 1
ATOM 716 N N . ALA A 1 97 ? -2.245 -9.004 -1.034 1.00 82.38 97 ALA A N 1
ATOM 717 C CA . ALA A 1 97 ? -1.888 -9.703 0.206 1.00 82.38 97 ALA A CA 1
ATOM 718 C C . ALA A 1 97 ? -3.107 -10.190 1.020 1.00 82.38 97 ALA A C 1
ATOM 720 O O . ALA A 1 97 ? -2.964 -11.015 1.914 1.00 82.38 97 ALA A O 1
ATOM 721 N N . ASP A 1 98 ? -4.302 -9.682 0.714 1.00 80.12 98 ASP A N 1
ATOM 722 C CA . ASP A 1 98 ? -5.583 -10.116 1.275 1.00 80.12 98 ASP A CA 1
ATOM 723 C C . ASP A 1 98 ? -6.254 -11.236 0.451 1.00 80.12 98 ASP A C 1
ATOM 725 O O . ASP A 1 98 ? -7.443 -11.499 0.629 1.00 80.12 98 ASP A O 1
ATOM 729 N N . GLY A 1 99 ? -5.527 -11.861 -0.481 1.00 84.56 99 GLY A N 1
ATOM 730 C CA . GLY A 1 99 ? -5.987 -12.982 -1.306 1.00 84.56 99 GLY A CA 1
ATOM 731 C C . GLY A 1 99 ? -6.888 -12.598 -2.484 1.00 84.56 99 GLY A C 1
ATOM 732 O O . GLY A 1 99 ? -7.254 -13.460 -3.279 1.00 84.56 99 GLY A O 1
ATOM 733 N N . HIS A 1 100 ? -7.246 -11.321 -2.638 1.00 84.50 100 HIS A N 1
ATOM 734 C CA . HIS A 1 100 ? -8.135 -10.878 -3.711 1.00 84.50 100 HIS A CA 1
ATOM 735 C C . HIS A 1 100 ? -7.351 -10.525 -4.977 1.00 84.50 100 HIS A C 1
ATOM 737 O O . HIS A 1 100 ? -6.302 -9.894 -4.910 1.00 84.50 100 HIS A O 1
ATOM 743 N N . HIS A 1 101 ? -7.885 -10.855 -6.154 1.00 86.62 101 HIS A N 1
ATOM 744 C CA . HIS A 1 101 ? -7.256 -10.497 -7.428 1.00 86.62 101 HIS A CA 1
ATOM 745 C C . HIS A 1 101 ? -7.722 -9.131 -7.929 1.00 86.62 101 HIS A C 1
ATOM 747 O O . HIS A 1 101 ? -8.896 -8.943 -8.261 1.00 86.62 101 HIS A O 1
ATOM 753 N N . ARG A 1 102 ? -6.788 -8.184 -8.055 1.00 84.62 102 ARG A N 1
ATOM 754 C CA . ARG A 1 102 ? -7.076 -6.805 -8.469 1.00 84.62 102 ARG A CA 1
ATOM 755 C C . ARG A 1 102 ? -6.211 -6.363 -9.643 1.00 84.62 102 ARG A C 1
ATOM 757 O O . ARG A 1 102 ? -5.091 -6.834 -9.825 1.00 84.62 102 ARG A O 1
ATOM 764 N N . GLY A 1 103 ? -6.771 -5.479 -10.469 1.00 90.62 103 GLY A N 1
ATOM 765 C CA . GLY A 1 103 ? -6.093 -4.898 -11.626 1.00 90.62 103 GLY A CA 1
ATOM 766 C C . GLY A 1 103 ? -5.194 -3.724 -11.236 1.00 90.62 103 GLY A C 1
ATOM 767 O O . GLY A 1 103 ? -5.609 -2.860 -10.467 1.00 90.62 103 GLY A O 1
ATOM 768 N N . ARG A 1 104 ? -3.981 -3.678 -11.789 1.00 88.31 104 ARG A N 1
ATOM 769 C CA . ARG A 1 104 ? -3.043 -2.550 -11.710 1.00 88.31 104 ARG A CA 1
ATOM 770 C C . ARG A 1 104 ? -2.677 -2.098 -13.117 1.00 88.31 104 ARG A C 1
ATOM 772 O O . ARG A 1 104 ? -2.483 -2.941 -13.988 1.00 88.31 104 ARG A O 1
ATOM 779 N N . GLY A 1 105 ? -2.579 -0.788 -13.326 1.00 91.50 105 GLY A N 1
ATOM 780 C CA . GLY A 1 105 ? -2.132 -0.202 -14.588 1.00 91.50 105 GLY A CA 1
ATOM 781 C C . GLY A 1 105 ? -0.647 0.145 -14.536 1.00 91.50 105 GLY A C 1
ATOM 782 O O . GLY A 1 105 ? -0.326 1.229 -14.051 1.00 91.50 105 GLY A O 1
ATOM 783 N N . PRO A 1 106 ? 0.277 -0.743 -14.948 1.00 90.81 106 PRO A N 1
ATOM 784 C CA . PRO A 1 106 ? 1.686 -0.382 -15.012 1.00 90.81 106 PRO A CA 1
ATOM 785 C C . PRO A 1 106 ? 1.896 0.658 -16.122 1.00 90.81 106 PRO A C 1
ATOM 787 O O . PRO A 1 106 ? 1.424 0.466 -17.239 1.00 90.81 106 PRO A O 1
ATOM 790 N N . GLY A 1 107 ? 2.594 1.752 -15.808 1.00 89.75 107 GLY A N 1
ATOM 791 C CA . GLY A 1 107 ? 2.794 2.874 -16.738 1.00 89.75 107 GLY A CA 1
ATOM 792 C C . GLY A 1 107 ? 4.015 2.749 -17.652 1.00 89.75 107 GLY A C 1
ATOM 793 O O . GLY A 1 107 ? 4.147 3.514 -18.599 1.00 89.75 107 GLY A O 1
ATOM 794 N N . GLY A 1 108 ? 4.916 1.808 -17.376 1.00 88.94 108 GLY A N 1
ATOM 795 C CA . GLY A 1 108 ? 6.154 1.631 -18.128 1.00 88.94 108 GLY A CA 1
ATOM 796 C C . GLY A 1 108 ? 7.120 0.687 -17.432 1.00 88.94 108 GLY A C 1
ATOM 797 O O . GLY A 1 108 ? 6.760 0.004 -16.467 1.00 88.94 108 GLY A O 1
ATOM 798 N N . GLU A 1 109 ? 8.346 0.666 -17.929 1.00 89.50 109 GLU A N 1
ATOM 799 C CA . GLU A 1 109 ? 9.428 -0.189 -17.466 1.00 89.50 109 GLU A CA 1
ATOM 800 C C . GLU A 1 109 ? 10.630 0.661 -17.029 1.00 89.50 109 GLU A C 1
ATOM 802 O O . GLU A 1 109 ? 11.157 1.435 -17.834 1.00 89.50 109 GLU A O 1
ATOM 807 N N . PRO A 1 110 ? 11.058 0.574 -15.756 1.00 89.50 110 PRO A N 1
ATOM 808 C CA . PRO A 1 110 ? 12.308 1.171 -15.314 1.00 89.50 110 PRO A CA 1
ATOM 809 C C . PRO A 1 110 ? 13.491 0.237 -15.609 1.00 89.50 110 PRO A C 1
ATOM 811 O O . PRO A 1 110 ? 13.458 -0.937 -15.249 1.00 89.50 110 PRO A O 1
ATOM 814 N N . ALA A 1 111 ? 14.570 0.775 -16.172 1.00 86.56 111 ALA A N 1
ATOM 815 C CA . ALA A 1 111 ? 15.840 0.079 -16.359 1.00 86.56 111 ALA A CA 1
ATOM 816 C C . ALA A 1 111 ? 16.952 0.800 -15.590 1.00 86.56 111 ALA A C 1
ATOM 818 O O . ALA A 1 111 ? 17.145 2.006 -15.726 1.00 86.56 111 ALA A O 1
ATOM 819 N N . PHE A 1 112 ? 17.687 0.070 -14.754 1.00 79.88 112 PHE A N 1
ATOM 820 C CA . PHE A 1 112 ? 18.790 0.616 -13.965 1.00 79.88 112 PHE A CA 1
ATOM 821 C C . PHE A 1 112 ? 19.791 -0.473 -13.594 1.00 79.88 112 PHE A C 1
ATOM 823 O O . PHE A 1 112 ? 19.484 -1.663 -13.629 1.00 79.88 112 PHE A O 1
ATOM 830 N N . THR A 1 113 ? 20.981 -0.047 -13.180 1.00 73.81 113 THR A N 1
ATOM 831 C CA . THR A 1 113 ? 22.045 -0.939 -12.720 1.00 73.81 113 THR A CA 1
ATOM 832 C C . THR A 1 113 ? 22.137 -0.886 -11.190 1.00 73.81 113 THR A C 1
ATOM 834 O O . THR A 1 113 ? 22.582 0.136 -10.650 1.00 73.81 113 THR A O 1
ATOM 837 N N . PRO A 1 114 ? 21.738 -1.948 -10.461 1.00 68.12 114 PRO A N 1
ATOM 838 C CA . PRO A 1 114 ? 21.907 -2.013 -9.012 1.00 68.12 114 PRO A CA 1
ATOM 839 C C . PRO A 1 114 ? 23.396 -2.115 -8.652 1.00 68.12 114 PRO A C 1
ATOM 841 O O . PRO A 1 114 ? 24.118 -2.951 -9.192 1.00 68.12 114 PRO A O 1
ATOM 844 N N . GLY A 1 115 ? 23.884 -1.259 -7.750 1.00 63.84 115 GLY A N 1
ATOM 845 C CA . GLY A 1 115 ? 25.253 -1.353 -7.217 1.00 63.84 115 GLY A CA 1
ATOM 846 C C . GLY A 1 115 ? 26.390 -1.261 -8.250 1.00 63.84 115 GLY A C 1
ATOM 847 O O . GLY A 1 115 ? 27.505 -1.682 -7.951 1.00 63.84 115 GLY A O 1
ATOM 848 N N . GLY A 1 116 ? 26.131 -0.756 -9.462 1.00 55.03 116 GLY A N 1
ATOM 849 C CA . GLY A 1 116 ? 27.141 -0.628 -10.520 1.00 55.03 116 GLY A CA 1
ATOM 850 C C . GLY A 1 116 ? 27.516 -1.926 -11.257 1.00 55.03 116 GLY A C 1
ATOM 851 O O . GLY A 1 116 ? 28.406 -1.886 -12.101 1.00 55.03 116 GLY A O 1
ATOM 852 N N . ARG A 1 117 ? 26.850 -3.065 -11.003 1.00 48.16 117 ARG A N 1
ATOM 853 C CA . ARG A 1 117 ? 26.981 -4.285 -11.827 1.00 48.16 117 ARG A CA 1
ATOM 854 C C . ARG A 1 117 ? 25.668 -4.551 -12.544 1.00 48.16 117 ARG A C 1
ATOM 856 O O . ARG A 1 117 ? 24.627 -4.646 -11.900 1.00 48.16 117 ARG A O 1
ATOM 863 N N . ALA A 1 118 ? 25.717 -4.625 -13.874 1.00 50.09 118 ALA A N 1
ATOM 864 C CA . ALA A 1 118 ? 24.539 -4.891 -14.690 1.00 50.09 118 ALA A CA 1
ATOM 865 C C . ALA A 1 118 ? 23.889 -6.198 -14.222 1.00 50.09 118 ALA A C 1
ATOM 867 O O . ALA A 1 118 ? 24.499 -7.262 -14.304 1.00 50.09 118 ALA A O 1
ATOM 868 N N . CYS A 1 119 ? 22.662 -6.105 -13.715 1.00 41.47 119 CYS A N 1
ATOM 869 C CA . CYS A 1 119 ? 21.774 -7.253 -13.663 1.00 41.47 119 CYS A CA 1
ATOM 870 C C . CYS A 1 119 ? 21.273 -7.402 -15.104 1.00 41.47 119 CYS A C 1
ATOM 872 O O . CYS A 1 119 ? 20.580 -6.489 -15.562 1.00 41.47 119 CYS A O 1
ATOM 874 N N . PRO A 1 120 ? 21.671 -8.433 -15.874 1.00 50.47 120 PRO A N 1
ATOM 875 C CA . PRO A 1 120 ? 21.163 -8.581 -17.227 1.00 50.47 120 PRO A CA 1
ATOM 876 C C . PRO A 1 120 ? 19.660 -8.819 -17.117 1.00 50.47 120 PRO A C 1
ATOM 878 O O . PRO A 1 120 ? 19.211 -9.864 -16.644 1.00 50.47 120 PRO A O 1
ATOM 881 N N . PHE A 1 121 ? 18.883 -7.805 -17.492 1.00 50.75 121 PHE A N 1
ATOM 882 C CA . PHE A 1 121 ? 17.448 -7.950 -17.620 1.00 50.75 121 PHE A CA 1
ATOM 883 C C . PHE A 1 121 ? 17.202 -9.010 -18.696 1.00 50.75 121 PHE A C 1
ATOM 885 O O . PHE A 1 121 ? 17.859 -8.972 -19.744 1.00 50.75 121 PHE A O 1
ATOM 892 N N . PRO A 1 122 ? 16.332 -9.996 -18.447 1.00 51.09 122 PRO A N 1
ATOM 893 C CA . PRO A 1 122 ? 16.077 -11.005 -19.451 1.00 51.09 122 PRO A CA 1
ATOM 894 C C . PRO A 1 122 ? 15.457 -10.343 -20.695 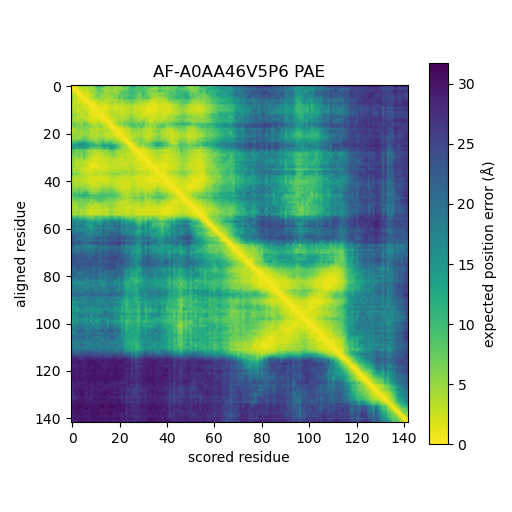1.00 51.09 122 PRO A C 1
ATOM 896 O O . PRO A 1 122 ? 14.626 -9.444 -20.547 1.00 51.09 122 PRO A O 1
ATOM 899 N N . PRO A 1 123 ? 15.841 -10.758 -21.915 1.00 48.38 123 PRO A N 1
ATOM 900 C CA . PRO A 1 123 ? 15.235 -10.231 -23.130 1.00 48.38 123 PRO A CA 1
ATOM 901 C C . PRO A 1 123 ? 13.712 -10.469 -23.137 1.00 48.38 123 PRO A C 1
ATOM 903 O O . PRO A 1 123 ? 13.223 -11.387 -22.461 1.00 48.38 123 PRO A O 1
ATOM 906 N N . PRO A 1 124 ? 12.947 -9.671 -23.906 1.00 51.75 124 PRO A N 1
ATOM 907 C CA . PRO A 1 124 ? 11.503 -9.844 -24.031 1.00 51.75 124 PRO A CA 1
ATOM 908 C C . PRO A 1 124 ? 11.161 -11.292 -24.416 1.00 51.75 124 PRO A C 1
ATOM 910 O O . PRO A 1 124 ? 11.700 -11.816 -25.386 1.00 51.75 124 PRO A O 1
ATOM 913 N N . GLY A 1 125 ? 10.279 -11.941 -23.649 1.00 55.44 125 GLY A N 1
ATOM 914 C CA . GLY A 1 125 ? 9.851 -13.331 -23.879 1.00 55.44 125 GLY A CA 1
ATOM 915 C C . GLY A 1 125 ? 10.346 -14.358 -22.855 1.00 55.44 125 GLY A C 1
ATOM 916 O O . GLY A 1 125 ? 9.934 -15.516 -22.916 1.00 55.44 125 GLY A O 1
ATOM 917 N N . ASN A 1 126 ? 11.173 -13.969 -21.882 1.00 50.00 126 ASN A N 1
ATOM 918 C CA . ASN A 1 126 ? 11.645 -14.910 -20.869 1.00 50.00 126 ASN A CA 1
ATOM 919 C C . ASN A 1 126 ? 10.552 -15.191 -19.824 1.00 50.00 126 ASN A C 1
ATOM 921 O O . ASN A 1 126 ? 10.251 -14.368 -18.959 1.00 50.00 126 ASN A O 1
ATOM 925 N N . THR A 1 127 ? 9.947 -16.372 -19.922 1.00 59.69 127 THR A N 1
ATOM 926 C CA . THR A 1 127 ? 9.017 -16.897 -18.919 1.00 59.69 127 THR A CA 1
ATOM 927 C C . THR A 1 127 ? 9.811 -17.814 -17.999 1.00 59.69 127 THR A C 1
ATOM 929 O O . THR A 1 127 ? 10.473 -18.735 -18.474 1.00 59.69 127 THR A O 1
ATOM 932 N N . LEU A 1 128 ? 9.777 -17.588 -16.684 1.00 53.97 128 LEU A N 1
ATOM 933 C CA . LEU A 1 128 ? 10.336 -18.564 -15.750 1.00 53.97 128 LEU A CA 1
ATOM 934 C C . LEU A 1 128 ? 9.458 -19.819 -15.808 1.00 53.97 128 LEU A C 1
ATOM 936 O O . LEU A 1 128 ? 8.270 -19.758 -15.504 1.00 53.97 128 LEU A O 1
ATOM 940 N N . ALA A 1 129 ? 10.041 -20.955 -16.201 1.00 54.47 129 ALA A N 1
ATOM 941 C CA . ALA A 1 129 ? 9.344 -22.246 -16.245 1.00 54.47 129 ALA A CA 1
ATOM 942 C C . ALA A 1 129 ? 8.920 -22.740 -14.849 1.00 54.47 129 ALA A C 1
ATOM 944 O O . ALA A 1 129 ? 8.156 -23.695 -14.720 1.00 54.47 129 ALA A O 1
ATOM 945 N N . VAL A 1 130 ? 9.419 -22.080 -13.802 1.00 48.94 130 VAL A N 1
ATOM 946 C CA . VAL A 1 130 ? 9.057 -22.323 -12.412 1.00 48.94 130 VAL A CA 1
ATOM 947 C C . VAL A 1 130 ? 8.238 -21.145 -11.876 1.00 48.94 130 VAL A C 1
ATOM 949 O O . VAL A 1 130 ? 8.621 -19.988 -12.071 1.00 48.94 130 VAL A O 1
ATOM 952 N N . PRO A 1 131 ? 7.117 -21.402 -11.182 1.00 53.03 131 PRO A N 1
ATOM 953 C CA . PRO A 1 131 ? 6.353 -20.345 -10.541 1.00 53.03 131 PRO A CA 1
ATOM 954 C C . PRO A 1 131 ? 7.181 -19.723 -9.411 1.00 53.03 131 PRO A C 1
ATOM 956 O O . PRO A 1 131 ? 7.497 -20.379 -8.419 1.00 53.03 131 PRO A O 1
ATOM 959 N N . VAL A 1 132 ? 7.514 -18.438 -9.543 1.00 53.56 132 VAL A N 1
ATOM 960 C CA . VAL A 1 132 ? 8.145 -17.667 -8.465 1.00 53.56 132 VAL A CA 1
ATOM 961 C C . VAL A 1 132 ? 7.050 -17.081 -7.585 1.00 53.56 132 VAL A C 1
ATOM 963 O O . VAL A 1 132 ? 6.231 -16.283 -8.045 1.00 53.56 132 VAL A O 1
ATOM 966 N N . ARG A 1 133 ? 7.020 -17.468 -6.305 1.00 49.88 133 ARG A N 1
ATOM 967 C CA . ARG A 1 133 ? 6.147 -16.804 -5.330 1.00 49.88 133 ARG A CA 1
ATOM 968 C C . ARG A 1 133 ? 6.602 -15.357 -5.167 1.00 49.88 133 ARG A C 1
ATOM 970 O O . ARG A 1 133 ? 7.743 -15.102 -4.794 1.00 49.88 133 ARG A O 1
ATOM 977 N N . ALA A 1 134 ? 5.696 -14.413 -5.396 1.00 44.75 134 ALA A N 1
ATOM 978 C CA . ALA A 1 134 ? 5.907 -13.034 -4.984 1.00 44.75 134 ALA A CA 1
ATOM 979 C C . ALA A 1 134 ? 5.797 -12.957 -3.452 1.00 44.75 134 ALA A C 1
ATOM 981 O O . ALA A 1 134 ? 4.709 -13.123 -2.902 1.00 44.75 134 ALA A O 1
ATOM 982 N N . GLY A 1 135 ? 6.918 -12.738 -2.768 1.00 43.88 135 GLY A N 1
ATOM 983 C CA . GLY A 1 135 ? 6.945 -12.522 -1.324 1.00 43.88 135 GLY A CA 1
ATOM 984 C C . GLY A 1 135 ? 8.323 -12.768 -0.724 1.00 43.88 135 GLY A C 1
ATOM 985 O O . GLY A 1 135 ? 8.760 -13.910 -0.623 1.00 43.88 135 GLY A O 1
ATOM 986 N N . GLU A 1 136 ? 8.994 -11.696 -0.306 1.00 52.47 136 GLU A N 1
ATOM 987 C CA . GLU A 1 136 ? 10.113 -11.779 0.632 1.00 52.47 136 GLU A CA 1
ATOM 988 C C . GLU A 1 136 ? 9.583 -12.165 2.018 1.00 52.47 136 GLU A C 1
ATOM 990 O O . GLU A 1 136 ? 8.591 -11.601 2.487 1.00 52.47 136 GLU A O 1
ATOM 995 N N . GLY A 1 137 ? 10.250 -13.111 2.684 1.00 46.12 137 GLY A N 1
ATOM 996 C CA . GLY A 1 137 ? 9.929 -13.448 4.068 1.00 46.12 137 GLY A CA 1
ATOM 997 C C . GLY A 1 137 ? 10.590 -14.710 4.609 1.00 46.12 137 GLY A C 1
ATOM 998 O O . GLY A 1 137 ? 9.891 -15.535 5.185 1.00 46.12 137 GLY A O 1
ATOM 999 N N . ASN A 1 138 ? 11.913 -14.861 4.484 1.00 39.91 138 ASN A N 1
ATOM 1000 C CA . ASN A 1 138 ? 12.632 -15.679 5.462 1.00 39.91 138 ASN A CA 1
ATOM 1001 C C . ASN A 1 138 ? 12.872 -14.790 6.688 1.00 39.91 138 ASN A C 1
ATOM 1003 O O . ASN A 1 138 ? 13.735 -13.912 6.661 1.00 39.91 138 ASN A O 1
ATOM 1007 N N . LEU A 1 139 ? 12.079 -14.986 7.744 1.00 43.00 139 LEU A N 1
ATOM 1008 C CA . LEU A 1 139 ? 12.478 -14.589 9.092 1.00 43.00 139 LEU A CA 1
ATOM 1009 C C . LEU A 1 139 ? 13.760 -15.366 9.408 1.00 43.00 139 LEU A C 1
ATOM 1011 O O . LEU A 1 139 ? 13.722 -16.583 9.559 1.00 43.00 139 LEU A O 1
ATOM 1015 N N . ALA A 1 140 ? 14.899 -14.677 9.442 1.00 40.78 140 ALA A N 1
ATOM 1016 C CA . ALA A 1 140 ? 16.073 -15.212 10.109 1.00 40.78 140 ALA A CA 1
ATOM 1017 C C . ALA A 1 140 ? 15.778 -15.154 11.611 1.00 40.78 140 ALA A C 1
ATOM 1019 O O . ALA A 1 140 ? 15.645 -14.061 12.164 1.00 40.78 140 ALA A O 1
ATOM 1020 N N . GLU A 1 141 ? 15.601 -16.315 12.238 1.00 39.78 141 GLU A N 1
ATOM 1021 C CA . GLU A 1 141 ? 15.632 -16.414 13.693 1.00 39.78 141 GLU A CA 1
ATOM 1022 C C . GLU A 1 141 ? 17.044 -16.074 14.185 1.00 39.78 141 GLU A C 1
ATOM 1024 O O . GLU A 1 141 ? 18.041 -16.548 13.633 1.00 39.78 141 GLU A O 1
ATOM 1029 N N . GLY A 1 142 ? 17.102 -15.221 15.204 1.00 35.06 142 GLY A N 1
ATOM 1030 C CA . GLY A 1 142 ? 18.291 -14.844 15.957 1.00 35.06 142 GLY A CA 1
ATOM 1031 C C . GLY A 1 142 ? 17.864 -14.279 17.298 1.00 35.06 142 GLY A C 1
ATOM 1032 O O . GLY A 1 142 ? 16.993 -13.379 17.283 1.00 35.06 142 GLY A O 1
#

Radius of gyration: 22.98 Å; Cα contacts (8 Å, |Δi|>4): 172; chains: 1; bounding box: 56×39×55 Å